Protein AF-A0A4Q1SCK1-F1 (afdb_monomer_lite)

pLDDT: mean 79.64, std 10.75, range [43.38, 91.5]

Secondary structure (DSSP, 8-state):
-HHHHHHHHHHHHHHHHHHHHHHHHHHHHHHHHHHHHH-SSSPPPHHHHHHHHHHHHHHHHHHHTTT-HHHHHHHHHHHHHHHHTTSSPPPPTT-THHHHHHHHHHHHHHHHHHHHHHHHHHHHTT-

Foldseek 3Di:
DVVVVLVVVLVVLLVVLLVLLVVLLVVLVVVLVVQVVVCPDDDDDLQSVVSVVLSVQSVCQSVCLLPCLVSLQVSLVVLVVCVVVCSPPCDDPPPNCPVVSSVSSSVSSVSSSVSNVVVVVSVVVVD

Structure (mmCIF, N/CA/C/O backbone):
data_AF-A0A4Q1SCK1-F1
#
_entry.id   AF-A0A4Q1SCK1-F1
#
loop_
_atom_site.group_PDB
_atom_site.id
_atom_site.type_symbol
_atom_site.label_atom_id
_atom_site.label_alt_id
_atom_site.label_comp_id
_atom_site.label_asym_id
_atom_site.label_entity_id
_atom_site.label_seq_id
_atom_site.pdbx_PDB_ins_code
_atom_site.Cartn_x
_atom_site.Cartn_y
_atom_site.Cartn_z
_atom_site.occupancy
_atom_site.B_iso_or_equiv
_atom_site.auth_seq_id
_atom_site.auth_comp_id
_atom_site.auth_asym_id
_atom_site.auth_atom_id
_atom_site.pdbx_PDB_model_num
ATOM 1 N N . MET A 1 1 ? -25.773 7.724 23.806 1.00 59.44 1 MET A N 1
ATOM 2 C CA . MET A 1 1 ? -25.725 8.053 22.358 1.00 59.44 1 MET A CA 1
ATOM 3 C C . MET A 1 1 ? -24.318 8.362 21.837 1.00 59.44 1 MET A C 1
ATOM 5 O O . MET A 1 1 ? -23.933 7.749 20.850 1.00 59.44 1 MET A O 1
ATOM 9 N N . VAL A 1 2 ? -23.521 9.219 22.493 1.00 64.88 2 VAL A N 1
ATOM 10 C CA . VAL A 1 2 ? -22.175 9.649 22.025 1.00 64.88 2 VAL A CA 1
ATOM 11 C C . VAL A 1 2 ? -21.210 8.486 21.715 1.00 64.88 2 VAL A C 1
ATOM 13 O O . VAL A 1 2 ? -20.494 8.506 20.718 1.00 64.88 2 VAL A O 1
ATOM 16 N N . SER A 1 3 ? -21.252 7.419 22.518 1.00 69.94 3 SER A N 1
ATOM 17 C CA . SER A 1 3 ? -20.428 6.209 22.351 1.00 69.94 3 SER A CA 1
ATOM 18 C C . SER A 1 3 ? -20.673 5.446 21.034 1.00 69.94 3 SER A C 1
ATOM 20 O O . SER A 1 3 ? -19.720 4.930 20.447 1.00 69.94 3 SER A O 1
ATOM 22 N N . ASN A 1 4 ? -21.919 5.407 20.540 1.00 78.44 4 ASN A N 1
ATOM 23 C CA . ASN A 1 4 ? -22.260 4.720 19.287 1.00 78.44 4 ASN A CA 1
ATOM 24 C C . ASN A 1 4 ? -21.863 5.551 18.063 1.00 78.44 4 ASN A C 1
ATOM 26 O O . ASN A 1 4 ? -21.343 5.000 17.098 1.00 78.44 4 ASN A O 1
ATOM 30 N N . VAL A 1 5 ? -22.040 6.875 18.136 1.00 80.88 5 VAL A N 1
ATOM 31 C CA . VAL A 1 5 ? -21.643 7.804 17.067 1.00 80.88 5 VAL A CA 1
ATOM 32 C C . VAL A 1 5 ? -20.127 7.774 16.863 1.00 80.88 5 VAL A C 1
ATOM 34 O O . VAL A 1 5 ? -19.663 7.616 15.739 1.00 80.88 5 VAL A O 1
ATOM 37 N N . ARG A 1 6 ? -19.342 7.817 17.948 1.00 79.88 6 ARG A N 1
ATOM 38 C CA . ARG A 1 6 ? -17.874 7.733 17.874 1.00 79.88 6 ARG A CA 1
ATOM 39 C C . ARG A 1 6 ? -17.391 6.424 17.238 1.00 79.88 6 ARG A C 1
ATOM 41 O O . ARG A 1 6 ? -16.541 6.454 16.356 1.00 79.88 6 ARG A O 1
ATOM 48 N N . ARG A 1 7 ? -17.969 5.283 17.631 1.00 78.00 7 ARG A N 1
ATOM 49 C CA . ARG A 1 7 ? -17.614 3.968 17.068 1.00 78.00 7 ARG A CA 1
ATOM 50 C C . ARG A 1 7 ? -17.948 3.863 15.578 1.00 78.00 7 ARG A C 1
ATOM 52 O O . ARG A 1 7 ? -17.195 3.239 14.832 1.00 78.00 7 ARG A O 1
ATOM 59 N N . PHE A 1 8 ? -19.066 4.457 15.159 1.00 84.06 8 PHE A N 1
ATOM 60 C CA . PHE A 1 8 ? -19.449 4.526 13.753 1.00 84.06 8 PHE A CA 1
ATOM 61 C C . PHE A 1 8 ? -18.442 5.355 12.950 1.00 84.06 8 PHE A C 1
ATOM 63 O O . PHE A 1 8 ? -17.930 4.870 11.949 1.00 84.06 8 PHE A O 1
ATOM 70 N N . ILE A 1 9 ? -18.084 6.546 13.439 1.00 84.94 9 ILE A N 1
ATOM 71 C CA . ILE A 1 9 ? -17.094 7.422 12.797 1.00 84.94 9 ILE A CA 1
ATOM 72 C C . ILE A 1 9 ? -15.741 6.711 12.649 1.00 84.94 9 ILE A C 1
ATOM 74 O O . ILE A 1 9 ? -15.202 6.649 11.547 1.00 84.94 9 ILE A O 1
ATOM 78 N N . GLU A 1 10 ? -15.216 6.124 13.728 1.00 83.00 10 GLU A N 1
ATOM 79 C CA . GLU A 1 10 ? -13.936 5.401 13.704 1.00 83.00 10 GLU A CA 1
ATOM 80 C C . GLU A 1 10 ? -13.971 4.212 12.724 1.00 83.00 10 GLU A C 1
ATOM 82 O O . GLU A 1 10 ? -13.047 4.020 11.939 1.00 83.00 10 GLU A O 1
ATOM 87 N N . SER A 1 11 ? -15.067 3.450 12.686 1.00 83.81 11 SER A N 1
ATOM 88 C CA . SER A 1 11 ? -15.196 2.330 11.740 1.00 83.81 11 SER A CA 1
ATOM 89 C C . SER A 1 11 ? -15.264 2.813 10.286 1.00 83.81 11 SER A C 1
ATOM 91 O O . SER A 1 11 ? -14.637 2.213 9.415 1.00 83.81 11 SER A O 1
ATOM 93 N N . SER A 1 12 ? -15.969 3.915 10.019 1.00 86.25 12 SER A N 1
ATOM 94 C CA . SER A 1 12 ? -16.062 4.508 8.680 1.00 86.25 12 SER A CA 1
ATOM 95 C C . SER A 1 12 ? -14.707 5.000 8.173 1.00 86.25 12 SER A C 1
ATOM 97 O O . SER A 1 12 ? -14.355 4.719 7.029 1.00 86.25 12 SER A O 1
ATOM 99 N N . PHE A 1 13 ? -13.904 5.652 9.022 1.00 87.62 13 PHE A N 1
ATOM 100 C CA . PHE A 1 13 ? -12.543 6.068 8.658 1.00 87.62 13 PHE A CA 1
ATOM 101 C C . PHE A 1 13 ? -11.645 4.880 8.308 1.00 87.62 13 PHE A C 1
ATOM 103 O O . PHE A 1 13 ? -10.921 4.934 7.316 1.00 87.62 13 PHE A O 1
ATOM 110 N N . LEU A 1 14 ? -11.727 3.791 9.075 1.00 86.62 14 LEU A N 1
ATOM 111 C CA . LEU A 1 14 ? -10.956 2.578 8.805 1.00 86.62 14 LEU A CA 1
ATOM 112 C C . LEU A 1 14 ? -11.337 1.943 7.458 1.00 86.62 14 LEU A C 1
ATOM 114 O O . LEU A 1 14 ? -10.459 1.535 6.694 1.00 86.62 14 LEU A O 1
ATOM 118 N N . VAL A 1 15 ? -12.639 1.877 7.156 1.00 88.31 15 VAL A N 1
ATOM 119 C CA . VAL A 1 15 ? -13.143 1.347 5.880 1.00 88.31 15 VAL A CA 1
ATOM 120 C C . VAL A 1 15 ? -12.692 2.229 4.721 1.00 88.31 15 VAL A C 1
ATOM 122 O O . VAL A 1 15 ? -12.149 1.710 3.748 1.00 88.31 15 VAL A O 1
ATOM 125 N N . MET A 1 16 ? -12.843 3.551 4.839 1.00 89.25 16 MET A N 1
ATOM 126 C CA . MET A 1 16 ? -12.400 4.493 3.807 1.00 89.25 16 MET A CA 1
ATOM 127 C C . MET A 1 16 ? -10.894 4.394 3.553 1.00 89.25 16 MET A C 1
ATOM 129 O O . MET A 1 16 ? -10.479 4.293 2.402 1.00 89.25 16 MET A O 1
ATOM 133 N N . ALA A 1 17 ? -10.077 4.358 4.607 1.00 87.81 17 ALA A N 1
ATOM 134 C CA . ALA A 1 17 ? -8.630 4.210 4.479 1.00 87.81 17 ALA A CA 1
ATOM 135 C C . ALA A 1 17 ? -8.256 2.895 3.772 1.00 87.81 17 ALA A C 1
ATOM 137 O O . ALA A 1 17 ? -7.465 2.898 2.830 1.00 87.81 17 ALA A O 1
ATOM 138 N N . SER A 1 18 ? -8.899 1.787 4.149 1.00 87.69 18 SER A N 1
ATOM 139 C CA . SER A 1 18 ? -8.673 0.480 3.517 1.00 87.69 18 SER A CA 1
ATOM 140 C C . SER A 1 18 ? -9.095 0.472 2.041 1.00 87.69 18 SER A C 1
ATOM 142 O O . SER A 1 18 ? -8.399 -0.100 1.204 1.00 87.69 18 SER A O 1
ATOM 144 N N . MET A 1 19 ? -10.202 1.139 1.697 1.00 90.06 19 MET A N 1
ATOM 145 C CA . MET A 1 19 ? -10.658 1.289 0.310 1.00 90.06 19 MET A CA 1
ATOM 146 C C . MET A 1 19 ? -9.678 2.103 -0.538 1.00 90.06 19 MET A C 1
ATOM 148 O O . MET A 1 19 ? -9.412 1.730 -1.682 1.00 90.06 19 MET A O 1
ATOM 152 N N . VAL A 1 20 ? -9.109 3.179 0.013 1.00 90.69 20 VAL A N 1
ATOM 153 C CA . VAL A 1 20 ? -8.076 3.975 -0.669 1.00 90.69 20 VAL A CA 1
ATOM 154 C C . VAL A 1 20 ? -6.832 3.122 -0.920 1.00 90.69 20 VAL A C 1
ATOM 156 O O . VAL A 1 20 ? -6.356 3.056 -2.052 1.00 90.69 20 VAL A O 1
ATOM 159 N N . MET A 1 21 ? -6.355 2.396 0.095 1.00 90.94 21 MET A N 1
ATOM 160 C CA . MET A 1 21 ? -5.202 1.498 -0.037 1.00 90.94 21 MET A CA 1
ATOM 161 C C . MET A 1 21 ? -5.436 0.399 -1.086 1.00 90.94 21 MET A C 1
ATOM 163 O O . MET A 1 21 ? -4.559 0.139 -1.913 1.00 90.94 21 MET A O 1
ATOM 167 N N . LEU A 1 22 ? -6.625 -0.215 -1.101 1.00 91.50 22 LEU A N 1
ATOM 168 C CA . LEU A 1 22 ? -7.007 -1.203 -2.117 1.00 91.50 22 LEU A CA 1
ATOM 169 C C . LEU A 1 22 ? -7.049 -0.594 -3.520 1.00 91.50 22 LEU A C 1
ATOM 171 O O . LEU A 1 22 ? -6.510 -1.182 -4.453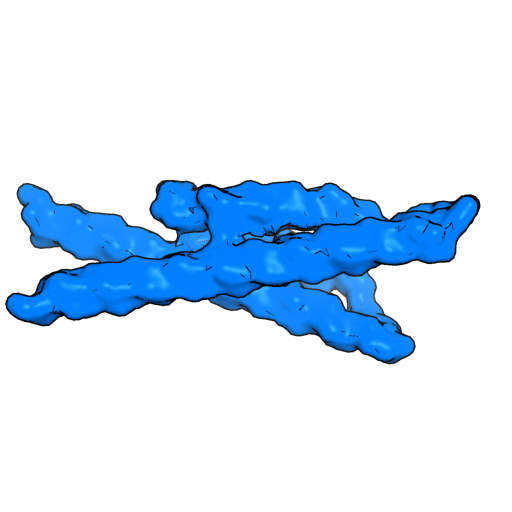 1.00 91.50 22 LEU A O 1
ATOM 175 N N . SER A 1 23 ? -7.640 0.592 -3.668 1.00 91.12 23 SER A N 1
ATOM 176 C CA . SER A 1 23 ? -7.728 1.286 -4.959 1.00 91.12 23 SER A CA 1
ATOM 177 C C . SER A 1 23 ? -6.340 1.564 -5.532 1.00 91.12 23 SER A C 1
ATOM 179 O O . SER A 1 23 ? -6.080 1.245 -6.689 1.00 91.12 23 SER A O 1
ATOM 181 N N . ILE A 1 24 ? -5.418 2.064 -4.704 1.00 89.56 24 ILE A N 1
ATOM 182 C CA . ILE A 1 24 ? -4.024 2.307 -5.105 1.00 89.56 24 ILE A CA 1
ATOM 183 C C . ILE A 1 24 ? -3.332 0.999 -5.498 1.00 89.56 24 ILE A C 1
ATOM 185 O O . ILE A 1 24 ? -2.637 0.941 -6.510 1.00 89.56 24 ILE A O 1
ATOM 189 N N . THR A 1 25 ? -3.564 -0.074 -4.739 1.00 89.19 25 THR A N 1
ATOM 190 C CA . THR A 1 25 ? -3.021 -1.402 -5.054 1.00 89.19 25 THR A CA 1
ATOM 191 C C . THR A 1 25 ? -3.481 -1.879 -6.433 1.00 89.19 25 THR A C 1
ATOM 193 O O . THR A 1 25 ? -2.661 -2.345 -7.223 1.00 89.19 25 THR A O 1
ATOM 196 N N . PHE A 1 26 ? -4.773 -1.736 -6.746 1.00 89.00 26 PHE A N 1
ATOM 197 C CA . PHE A 1 26 ? -5.321 -2.128 -8.045 1.00 89.00 26 PHE A CA 1
ATOM 198 C C . PHE A 1 26 ? -4.805 -1.257 -9.187 1.00 89.00 26 PHE A C 1
ATO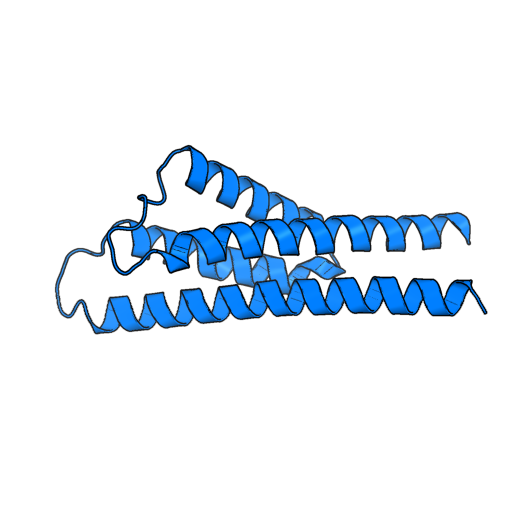M 200 O O . PHE A 1 26 ? -4.468 -1.798 -10.236 1.00 89.00 26 PHE A O 1
ATOM 207 N N . ILE A 1 27 ? -4.690 0.057 -8.983 1.00 85.94 27 ILE A N 1
ATOM 208 C CA . ILE A 1 27 ? -4.122 0.974 -9.980 1.00 85.94 27 ILE A CA 1
ATOM 209 C C . ILE A 1 27 ? -2.673 0.578 -10.292 1.00 85.94 27 ILE A C 1
ATOM 211 O O . ILE A 1 27 ? -2.331 0.384 -11.460 1.00 85.94 27 ILE A O 1
ATOM 215 N N . LYS A 1 28 ? -1.845 0.346 -9.267 1.00 83.31 28 LYS A N 1
ATOM 216 C CA . LYS A 1 28 ? -0.464 -0.131 -9.439 1.00 83.31 28 LYS A CA 1
ATOM 217 C C . LYS A 1 28 ? -0.389 -1.480 -10.145 1.00 83.31 28 LYS A C 1
ATOM 219 O O . LYS A 1 28 ? 0.428 -1.648 -11.046 1.00 83.31 28 LYS A O 1
ATOM 224 N N . ALA A 1 29 ? -1.227 -2.439 -9.752 1.00 85.19 29 ALA A N 1
ATOM 225 C CA . ALA A 1 29 ? -1.268 -3.759 -10.376 1.00 85.19 29 ALA A CA 1
ATOM 226 C C . ALA A 1 29 ? -1.672 -3.672 -11.855 1.00 85.19 29 ALA A C 1
ATOM 228 O O . ALA A 1 29 ? -1.052 -4.311 -12.704 1.00 85.19 29 ALA A O 1
ATOM 229 N N . PHE A 1 30 ? -2.671 -2.844 -12.166 1.00 85.19 30 PHE A N 1
ATOM 230 C CA . PHE A 1 30 ? -3.127 -2.596 -13.528 1.00 85.19 30 PHE A CA 1
ATOM 231 C C . PHE A 1 30 ? -2.017 -1.979 -14.381 1.00 85.19 30 PHE A C 1
ATOM 233 O O . PHE A 1 30 ? -1.715 -2.492 -15.456 1.00 85.19 30 PHE A O 1
ATOM 240 N N . TRP A 1 31 ? -1.350 -0.934 -13.889 1.00 78.75 31 TRP A N 1
ATOM 241 C CA . TRP A 1 31 ? -0.247 -0.313 -14.620 1.00 78.75 31 TRP A CA 1
ATOM 242 C C . TRP A 1 31 ? 0.968 -1.222 -14.777 1.00 78.75 31 TRP A C 1
ATOM 244 O O . TRP A 1 31 ? 1.613 -1.194 -15.823 1.00 78.75 31 TRP A O 1
ATOM 254 N N . LEU A 1 32 ? 1.280 -2.037 -13.768 1.00 81.19 32 LEU A N 1
ATOM 255 C CA . LEU A 1 32 ? 2.321 -3.056 -13.863 1.00 81.19 32 LEU A CA 1
ATOM 256 C C . LEU A 1 32 ? 1.993 -4.056 -14.977 1.00 81.19 32 LEU A C 1
ATOM 258 O O . LEU A 1 32 ? 2.854 -4.345 -15.802 1.00 81.19 32 LEU A O 1
ATOM 262 N N . LEU A 1 33 ? 0.749 -4.536 -15.035 1.00 82.50 33 LEU A N 1
ATOM 263 C CA . LEU A 1 33 ? 0.297 -5.476 -16.058 1.00 82.50 33 LEU A CA 1
ATOM 264 C C . LEU A 1 33 ? 0.329 -4.849 -17.458 1.00 82.50 33 LEU A C 1
ATOM 266 O O . LEU A 1 33 ? 0.881 -5.447 -18.376 1.00 82.50 33 LEU A O 1
ATOM 270 N N . MET A 1 34 ? -0.171 -3.620 -17.608 1.00 80.50 34 MET A N 1
ATOM 271 C CA . MET A 1 34 ? -0.090 -2.869 -18.866 1.00 80.50 34 MET A CA 1
ATOM 272 C C . MET A 1 34 ? 1.359 -2.621 -19.295 1.00 80.50 34 MET A C 1
ATOM 274 O O . MET A 1 34 ? 1.679 -2.747 -20.473 1.00 80.50 34 MET A O 1
ATOM 278 N N . GLY A 1 35 ? 2.246 -2.306 -18.349 1.00 74.38 35 GLY A N 1
ATOM 279 C CA . GLY A 1 35 ? 3.668 -2.106 -18.613 1.00 74.38 35 GLY A CA 1
ATOM 280 C C . GLY A 1 35 ? 4.376 -3.381 -19.064 1.00 74.38 35 GLY A C 1
ATOM 281 O O . GLY A 1 35 ? 5.171 -3.328 -19.997 1.00 74.38 35 GLY A O 1
ATOM 282 N N . ILE A 1 36 ? 4.056 -4.526 -18.453 1.00 77.19 36 ILE A N 1
ATOM 283 C CA . ILE A 1 36 ? 4.577 -5.838 -18.866 1.00 77.19 36 ILE A CA 1
ATOM 284 C C . ILE A 1 36 ? 4.075 -6.200 -20.269 1.00 77.19 36 ILE A C 1
ATOM 286 O O . ILE A 1 36 ? 4.876 -6.607 -21.099 1.00 77.19 36 ILE A O 1
ATOM 290 N N . LEU A 1 37 ? 2.782 -6.006 -20.553 1.00 78.81 37 LEU A N 1
ATOM 291 C CA . LEU A 1 37 ? 2.200 -6.280 -21.874 1.00 78.81 37 LEU A CA 1
ATOM 292 C C . LEU A 1 37 ? 2.748 -5.353 -22.971 1.00 78.81 37 LEU A C 1
ATOM 294 O O . LEU A 1 37 ? 2.866 -5.768 -24.116 1.00 78.81 37 LEU A O 1
ATOM 298 N N . ALA A 1 38 ? 3.077 -4.103 -22.637 1.00 77.06 38 ALA A N 1
ATOM 299 C CA . ALA A 1 38 ? 3.661 -3.152 -23.583 1.00 77.06 38 ALA A CA 1
ATOM 300 C C . ALA A 1 38 ? 5.157 -3.409 -23.854 1.00 77.06 38 ALA A C 1
ATOM 302 O O . ALA A 1 38 ? 5.681 -2.994 -24.889 1.00 77.06 38 ALA A O 1
ATOM 303 N N . LEU A 1 39 ? 5.862 -4.068 -22.930 1.00 71.38 39 LEU A N 1
ATOM 304 C CA . LEU A 1 39 ? 7.279 -4.414 -23.045 1.00 71.38 39 LEU A CA 1
ATOM 305 C C . LEU A 1 39 ? 7.429 -5.806 -23.672 1.00 71.38 39 LEU A C 1
ATOM 307 O O . LEU A 1 39 ? 7.844 -6.754 -23.017 1.00 71.38 39 LEU A O 1
ATOM 311 N N . ASP A 1 40 ? 7.134 -5.915 -24.964 1.00 61.56 40 ASP A N 1
ATOM 312 C CA . ASP A 1 40 ? 6.996 -7.197 -25.678 1.00 61.56 40 ASP A CA 1
ATOM 313 C C . ASP A 1 40 ? 8.304 -8.021 -25.852 1.00 61.56 40 ASP A C 1
ATOM 315 O O . ASP A 1 40 ? 8.280 -9.101 -26.425 1.00 61.56 40 ASP A O 1
ATOM 319 N N . ALA A 1 41 ? 9.467 -7.549 -25.369 1.00 54.62 41 ALA A N 1
ATOM 320 C CA . ALA A 1 41 ? 10.736 -8.316 -25.347 1.00 54.62 41 ALA A CA 1
ATOM 321 C C . ALA A 1 41 ? 11.904 -7.629 -24.592 1.00 54.62 41 ALA A C 1
ATOM 323 O O . ALA A 1 41 ? 13.057 -8.051 -24.707 1.00 54.62 41 ALA A O 1
ATOM 324 N N . GLY A 1 42 ? 11.665 -6.520 -23.882 1.00 64.94 42 GLY A N 1
ATOM 325 C CA . GLY A 1 42 ? 12.734 -5.682 -23.319 1.00 64.94 42 GLY A CA 1
ATOM 326 C C . GLY A 1 42 ? 13.125 -6.040 -21.878 1.00 64.94 42 GLY A C 1
ATOM 327 O O . GLY A 1 42 ? 12.321 -6.617 -21.145 1.00 64.94 42 GLY A O 1
ATOM 328 N N . PRO A 1 43 ? 14.332 -5.658 -21.413 1.00 68.31 43 PRO A N 1
ATOM 329 C CA . PRO A 1 43 ? 14.685 -5.773 -20.001 1.00 68.31 43 PRO A CA 1
ATOM 330 C C . PRO A 1 43 ? 13.721 -4.934 -19.156 1.00 68.31 43 PRO A C 1
ATOM 332 O O . PRO A 1 43 ? 13.569 -3.738 -19.401 1.00 68.31 43 PRO A O 1
ATOM 335 N N . LEU A 1 44 ? 13.087 -5.559 -18.157 1.00 69.81 44 LEU A N 1
ATOM 336 C CA . LEU A 1 44 ? 12.127 -4.899 -17.271 1.00 69.81 44 LEU A CA 1
ATOM 337 C C . LEU A 1 44 ? 12.781 -3.700 -16.563 1.00 69.81 44 LEU A C 1
ATOM 339 O O . LEU A 1 44 ? 13.738 -3.879 -15.801 1.00 69.81 44 LEU A O 1
ATOM 343 N N . PRO A 1 45 ? 12.263 -2.476 -16.758 1.00 72.25 45 PRO A N 1
ATOM 344 C CA . PRO A 1 45 ? 12.697 -1.320 -15.989 1.00 72.25 45 PRO A CA 1
ATOM 345 C C . PRO A 1 45 ? 12.595 -1.571 -14.480 1.00 72.25 45 PRO A C 1
ATOM 347 O O . PRO A 1 45 ? 11.627 -2.165 -14.003 1.00 72.25 45 PRO A O 1
ATOM 350 N N . LYS A 1 46 ? 13.568 -1.061 -13.708 1.00 73.50 46 LYS A N 1
ATOM 351 C CA . LYS A 1 46 ? 13.653 -1.255 -12.244 1.00 73.50 46 LYS A CA 1
ATOM 352 C C . LYS A 1 46 ? 12.347 -0.928 -11.506 1.00 73.50 46 LYS A C 1
ATOM 354 O O . LYS A 1 46 ? 12.021 -1.595 -10.532 1.00 73.50 46 LYS A O 1
ATOM 359 N N . ILE A 1 47 ? 11.581 0.050 -11.994 1.00 73.31 47 ILE A N 1
ATOM 360 C CA . ILE A 1 47 ? 10.283 0.438 -11.427 1.00 73.31 47 ILE A CA 1
ATOM 361 C C . ILE A 1 47 ? 9.253 -0.701 -11.457 1.00 73.31 47 ILE A C 1
ATOM 363 O O . ILE A 1 47 ? 8.523 -0.884 -10.487 1.00 73.31 47 ILE A O 1
ATOM 367 N N . TYR A 1 48 ? 9.219 -1.515 -12.515 1.00 74.12 48 TYR A N 1
ATOM 368 C CA . TYR A 1 48 ? 8.283 -2.637 -12.599 1.00 74.12 48 TYR A CA 1
ATOM 369 C C . TYR A 1 48 ? 8.677 -3.764 -11.652 1.00 74.12 48 TYR A C 1
ATOM 371 O O . TYR A 1 48 ? 7.805 -4.366 -11.041 1.00 74.12 48 TYR A O 1
ATOM 379 N N . ILE A 1 49 ? 9.979 -3.992 -11.457 1.00 77.44 49 ILE A N 1
ATOM 380 C CA . ILE A 1 49 ? 10.487 -4.953 -10.467 1.00 77.44 49 ILE A CA 1
ATOM 381 C C . ILE A 1 49 ? 10.086 -4.517 -9.050 1.00 77.44 49 ILE A C 1
ATOM 383 O O . ILE A 1 49 ? 9.619 -5.334 -8.261 1.00 77.44 49 ILE A O 1
ATOM 387 N N . ILE A 1 50 ? 10.205 -3.222 -8.739 1.00 78.94 50 ILE A N 1
ATOM 388 C CA . ILE A 1 50 ? 9.765 -2.659 -7.454 1.00 78.94 50 ILE A CA 1
ATOM 389 C C . ILE A 1 50 ? 8.251 -2.823 -7.283 1.00 78.94 50 ILE A C 1
ATOM 391 O O . ILE A 1 50 ? 7.807 -3.332 -6.254 1.00 78.94 50 ILE A O 1
ATOM 395 N N . ASN A 1 51 ? 7.458 -2.468 -8.298 1.00 79.56 51 ASN A N 1
ATOM 396 C CA . ASN A 1 51 ? 6.003 -2.628 -8.266 1.00 79.56 51 ASN A CA 1
ATOM 397 C C . ASN A 1 51 ? 5.583 -4.100 -8.119 1.00 79.56 51 ASN A C 1
ATOM 399 O O . ASN A 1 51 ? 4.604 -4.380 -7.432 1.00 79.56 51 ASN A O 1
ATOM 403 N N . LEU A 1 52 ? 6.336 -5.047 -8.686 1.00 82.38 52 LEU A N 1
ATOM 404 C CA . LEU A 1 52 ? 6.078 -6.484 -8.549 1.00 82.38 52 LEU A CA 1
ATOM 405 C C . LEU A 1 52 ? 6.180 -6.960 -7.091 1.00 82.38 52 LEU A C 1
ATOM 407 O O . LEU A 1 52 ? 5.448 -7.858 -6.682 1.00 82.38 52 LEU A O 1
ATOM 411 N N . VAL A 1 53 ? 7.056 -6.335 -6.298 1.00 84.88 53 VAL A N 1
ATOM 412 C CA . VAL A 1 53 ? 7.210 -6.608 -4.858 1.00 84.88 53 VAL A CA 1
ATOM 413 C C . VAL A 1 53 ? 6.227 -5.781 -4.021 1.00 84.88 53 VAL A C 1
ATOM 415 O O . VAL A 1 53 ? 5.654 -6.286 -3.055 1.00 84.88 53 VAL A O 1
ATOM 418 N N . GLN A 1 54 ? 6.001 -4.518 -4.387 1.00 84.62 54 GLN A N 1
ATOM 419 C CA . GLN A 1 54 ? 5.116 -3.618 -3.647 1.00 84.62 54 GLN A CA 1
ATOM 420 C C . GLN A 1 54 ? 3.641 -4.004 -3.761 1.00 84.62 54 GLN A C 1
ATOM 422 O O . GLN A 1 54 ? 2.932 -3.912 -2.766 1.00 84.62 54 GLN A O 1
ATOM 427 N N . VAL A 1 55 ? 3.162 -4.457 -4.924 1.00 87.25 55 VAL A N 1
ATOM 428 C CA . VAL A 1 55 ? 1.738 -4.785 -5.129 1.00 87.25 55 VAL A CA 1
ATOM 429 C C . VAL A 1 55 ? 1.243 -5.859 -4.144 1.00 87.25 55 VAL A C 1
ATOM 431 O O . VAL A 1 55 ? 0.250 -5.604 -3.458 1.00 87.25 55 VAL A O 1
ATOM 434 N N . PRO A 1 56 ? 1.920 -7.014 -3.970 1.00 88.50 56 PRO A N 1
ATOM 435 C CA . PRO A 1 56 ? 1.550 -7.986 -2.940 1.00 88.50 56 PRO A CA 1
ATOM 436 C C . PRO A 1 56 ? 1.611 -7.416 -1.519 1.00 88.50 56 PRO A C 1
ATOM 438 O O . PRO A 1 56 ? 0.736 -7.708 -0.703 1.00 88.50 56 PRO A O 1
ATOM 441 N N . ALA A 1 57 ? 2.616 -6.585 -1.219 1.00 87.75 57 ALA A N 1
ATOM 442 C CA . ALA A 1 57 ? 2.761 -5.961 0.095 1.00 87.75 57 ALA A CA 1
ATOM 443 C C . ALA A 1 57 ? 1.620 -4.973 0.390 1.00 87.75 57 ALA A C 1
ATOM 445 O O . ALA A 1 57 ? 1.090 -4.956 1.501 1.00 87.75 57 ALA A O 1
ATOM 446 N N . TYR A 1 58 ? 1.200 -4.193 -0.607 1.00 89.88 58 TYR A N 1
ATOM 447 C CA . TYR A 1 58 ? 0.114 -3.220 -0.486 1.00 89.88 58 TYR A CA 1
ATOM 448 C C . TYR A 1 58 ? -1.224 -3.931 -0.343 1.00 89.88 58 TYR A C 1
ATOM 450 O O . TYR A 1 58 ? -2.027 -3.560 0.513 1.00 89.88 58 TYR A O 1
ATOM 458 N N . LEU A 1 59 ? -1.422 -5.015 -1.097 1.00 89.56 59 LEU A N 1
ATOM 459 C CA . LEU A 1 59 ? -2.606 -5.856 -0.984 1.00 89.56 59 LEU A CA 1
ATOM 460 C C . LEU A 1 59 ? -2.707 -6.483 0.409 1.00 89.56 59 LEU A C 1
ATOM 462 O O . LEU A 1 59 ? -3.744 -6.376 1.062 1.00 89.56 59 LEU A O 1
ATOM 466 N N . ALA A 1 60 ? -1.622 -7.096 0.893 1.00 88.31 60 ALA A N 1
ATOM 467 C CA . ALA A 1 60 ? -1.578 -7.683 2.228 1.00 88.31 60 ALA A CA 1
ATOM 468 C C . ALA A 1 60 ? -1.825 -6.621 3.309 1.00 88.31 60 ALA A C 1
ATOM 470 O O . ALA A 1 60 ? -2.608 -6.843 4.232 1.00 88.31 60 ALA A O 1
ATOM 471 N N . SER A 1 61 ? -1.211 -5.448 3.174 1.00 88.94 61 SER A N 1
ATOM 472 C CA . SER A 1 61 ? -1.405 -4.308 4.067 1.00 88.94 61 SER A CA 1
ATOM 473 C C . SER A 1 61 ? -2.865 -3.844 4.106 1.00 88.94 61 SER A C 1
ATOM 475 O O . SER A 1 61 ? -3.439 -3.745 5.190 1.00 88.94 61 SER A O 1
ATOM 477 N N . ALA A 1 62 ? -3.496 -3.637 2.950 1.00 87.62 62 ALA A N 1
ATOM 478 C CA . ALA A 1 62 ? -4.878 -3.179 2.868 1.00 87.62 62 ALA A CA 1
ATOM 479 C C . ALA A 1 62 ? -5.867 -4.225 3.414 1.00 87.62 62 ALA A C 1
ATOM 481 O O . ALA A 1 62 ? -6.799 -3.888 4.146 1.00 87.62 62 ALA A O 1
ATOM 482 N N . LEU A 1 63 ? -5.632 -5.511 3.125 1.00 87.88 63 LEU A N 1
ATOM 483 C CA . LEU A 1 63 ? -6.466 -6.614 3.608 1.00 87.88 63 LEU A CA 1
ATOM 484 C C . LEU A 1 63 ? -6.299 -6.894 5.101 1.00 87.88 63 LEU A C 1
ATOM 486 O O . LEU A 1 63 ? -7.208 -7.457 5.703 1.00 87.88 63 LEU A O 1
ATOM 490 N N . THR A 1 64 ? -5.162 -6.542 5.703 1.00 86.44 64 THR A N 1
ATOM 491 C CA . THR A 1 64 ? -4.880 -6.830 7.120 1.00 86.44 64 THR A CA 1
ATOM 492 C C . THR A 1 64 ? -5.001 -5.613 8.032 1.00 86.44 64 THR A C 1
ATOM 494 O O . THR A 1 64 ? -5.008 -5.794 9.251 1.00 86.44 64 THR A O 1
ATOM 497 N N . ALA A 1 65 ? -5.177 -4.402 7.488 1.00 82.06 65 ALA A N 1
ATOM 498 C CA . ALA A 1 65 ? -5.141 -3.134 8.226 1.00 82.06 65 ALA A CA 1
ATOM 499 C C . ALA A 1 65 ? -6.045 -3.099 9.476 1.00 82.06 65 ALA A C 1
ATOM 501 O O . ALA A 1 65 ? -5.650 -2.592 10.523 1.00 82.06 65 ALA A O 1
ATOM 502 N N . TRP A 1 66 ? -7.233 -3.702 9.406 1.00 78.31 66 TRP A N 1
ATOM 503 C CA . TRP A 1 66 ? -8.210 -3.746 10.501 1.00 78.31 66 TRP A CA 1
ATOM 504 C C . TRP A 1 66 ? -7.821 -4.690 11.645 1.00 78.31 66 TRP A C 1
ATOM 506 O O . TRP A 1 66 ? -8.172 -4.449 12.803 1.00 78.31 66 TRP A O 1
ATOM 516 N N . ARG A 1 67 ? -7.106 -5.782 11.347 1.00 82.69 67 ARG A N 1
ATOM 517 C CA . ARG A 1 67 ? -6.684 -6.764 12.356 1.00 82.69 67 ARG A CA 1
ATOM 518 C C . ARG A 1 67 ? -5.284 -6.431 12.860 1.00 82.69 67 ARG A C 1
ATOM 520 O O . ARG A 1 67 ? -5.060 -6.370 14.074 1.00 82.69 67 ARG A O 1
ATOM 527 N N . TRP A 1 68 ? -4.350 -6.231 11.935 1.00 85.12 68 TRP A N 1
ATOM 528 C CA . TRP A 1 68 ? -2.916 -6.054 12.163 1.00 85.12 68 TRP A CA 1
ATOM 529 C C . TRP A 1 68 ? -2.457 -4.703 11.585 1.00 85.12 68 TRP A C 1
ATOM 531 O O . TRP A 1 68 ? -1.733 -4.667 10.592 1.00 85.12 68 TRP A O 1
ATOM 541 N N . PRO A 1 69 ? -2.838 -3.575 12.216 1.00 83.62 69 PRO A N 1
ATOM 542 C CA . PRO A 1 69 ? -2.540 -2.234 11.702 1.00 83.62 69 PRO A CA 1
ATOM 543 C C . PRO A 1 69 ? -1.032 -1.966 11.563 1.00 83.62 69 PRO A C 1
ATOM 545 O O . PRO A 1 69 ? -0.612 -1.211 10.696 1.00 83.62 69 PRO A O 1
ATOM 548 N N . TRP A 1 70 ? -0.205 -2.642 12.366 1.00 85.75 70 TRP A N 1
ATOM 549 C CA . TRP A 1 70 ? 1.255 -2.578 12.285 1.00 85.75 70 TRP A CA 1
ATOM 550 C C . TRP A 1 70 ? 1.815 -3.030 10.936 1.00 85.75 70 TRP A C 1
ATOM 552 O O . TRP A 1 70 ? 2.817 -2.487 10.494 1.00 85.75 70 TRP A O 1
ATOM 562 N N . VAL A 1 71 ? 1.168 -3.987 10.259 1.00 86.56 71 VAL A N 1
ATOM 563 C CA . VAL A 1 71 ? 1.598 -4.420 8.920 1.00 86.56 71 VAL A CA 1
ATOM 564 C C . VAL A 1 71 ? 1.455 -3.266 7.934 1.00 86.56 71 VAL A C 1
ATOM 566 O O . VAL A 1 71 ? 2.362 -3.024 7.144 1.00 86.56 71 VAL A O 1
ATOM 569 N N . ALA A 1 72 ? 0.348 -2.522 8.010 1.00 85.69 72 ALA A N 1
ATOM 570 C CA . ALA A 1 72 ? 0.139 -1.363 7.156 1.00 85.69 72 ALA A CA 1
ATOM 571 C C . ALA A 1 72 ? 1.150 -0.249 7.420 1.00 85.69 72 ALA A C 1
ATOM 573 O O . ALA A 1 72 ? 1.713 0.293 6.471 1.00 85.69 72 ALA A O 1
ATOM 574 N N . GLU A 1 73 ? 1.456 0.007 8.688 1.00 88.12 73 GLU A N 1
ATOM 575 C CA . GLU A 1 73 ? 2.467 0.989 9.075 1.00 88.12 73 GLU A CA 1
ATOM 576 C C . GLU A 1 73 ? 3.877 0.589 8.606 1.00 88.12 73 GLU A C 1
ATOM 578 O O . GLU A 1 73 ? 4.603 1.403 8.041 1.00 88.12 73 GLU A O 1
ATOM 583 N N . CYS A 1 74 ? 4.262 -0.684 8.754 1.00 88.69 74 CYS A N 1
ATOM 584 C CA . CYS A 1 74 ? 5.554 -1.177 8.273 1.00 88.69 74 CYS A CA 1
ATOM 585 C C . CYS A 1 74 ? 5.687 -1.053 6.749 1.00 88.69 74 CYS A C 1
ATOM 587 O O . CYS A 1 74 ? 6.728 -0.612 6.260 1.00 88.69 74 CYS A O 1
ATOM 589 N N . VAL A 1 75 ? 4.643 -1.410 5.991 1.00 89.44 75 VAL A N 1
ATOM 590 C CA . VAL A 1 75 ? 4.644 -1.269 4.526 1.00 89.44 75 VAL A CA 1
ATOM 591 C C . VAL A 1 75 ? 4.707 0.207 4.125 1.00 89.44 75 VAL A C 1
ATOM 593 O O . VAL A 1 75 ? 5.476 0.556 3.228 1.00 89.44 75 VAL A O 1
ATOM 596 N N . ALA A 1 76 ? 3.984 1.091 4.816 1.00 88.12 76 ALA A N 1
ATOM 597 C CA . ALA A 1 76 ? 4.062 2.533 4.592 1.00 88.12 76 ALA A CA 1
ATOM 598 C C . ALA A 1 76 ? 5.467 3.090 4.884 1.00 88.12 76 ALA A C 1
ATOM 600 O O . ALA A 1 76 ? 6.011 3.839 4.073 1.00 88.12 76 ALA A O 1
ATOM 601 N N . GLY A 1 77 ? 6.097 2.673 5.984 1.00 87.44 77 GLY A N 1
ATOM 602 C CA . GLY A 1 77 ? 7.463 3.068 6.333 1.00 87.44 77 GLY A CA 1
ATOM 603 C C . GLY A 1 77 ? 8.495 2.610 5.299 1.00 87.44 77 GLY A C 1
ATOM 604 O O . GLY A 1 77 ? 9.323 3.405 4.855 1.00 87.44 77 GLY A O 1
ATOM 605 N N . LEU A 1 78 ? 8.412 1.356 4.845 1.00 87.62 78 LEU A N 1
ATOM 606 C CA . LEU A 1 78 ? 9.276 0.841 3.775 1.00 87.62 78 LEU A CA 1
ATOM 607 C C . LEU A 1 78 ? 9.067 1.598 2.459 1.00 87.62 78 LEU A C 1
ATOM 609 O O . LEU A 1 78 ? 10.035 1.918 1.769 1.00 87.62 78 LEU A O 1
ATOM 613 N N . THR A 1 79 ? 7.818 1.933 2.141 1.00 85.69 79 THR A N 1
ATOM 614 C CA . THR A 1 79 ? 7.474 2.746 0.968 1.00 85.69 79 THR A CA 1
ATOM 615 C C . THR A 1 79 ? 8.095 4.134 1.064 1.00 85.69 79 THR A C 1
ATOM 617 O O . THR A 1 79 ? 8.724 4.600 0.118 1.00 85.69 79 THR A O 1
ATOM 620 N N . PHE A 1 80 ? 7.994 4.779 2.225 1.00 84.94 80 PHE A N 1
ATOM 621 C CA . PHE A 1 80 ? 8.586 6.091 2.459 1.00 84.94 80 PHE A CA 1
ATOM 622 C C . PHE A 1 80 ? 10.114 6.072 2.316 1.00 84.94 80 PHE A C 1
ATOM 624 O O . PHE A 1 80 ? 10.688 6.948 1.665 1.00 84.94 80 PHE A O 1
ATOM 631 N N . ILE A 1 81 ? 10.778 5.036 2.842 1.00 85.19 81 ILE A N 1
ATOM 632 C CA . ILE A 1 81 ? 12.221 4.830 2.653 1.00 85.19 81 ILE A CA 1
ATOM 633 C C . ILE A 1 81 ? 12.546 4.657 1.165 1.00 85.19 81 ILE A C 1
ATOM 635 O O . ILE A 1 81 ? 13.491 5.279 0.679 1.00 85.19 81 ILE A O 1
ATOM 639 N N . ALA A 1 8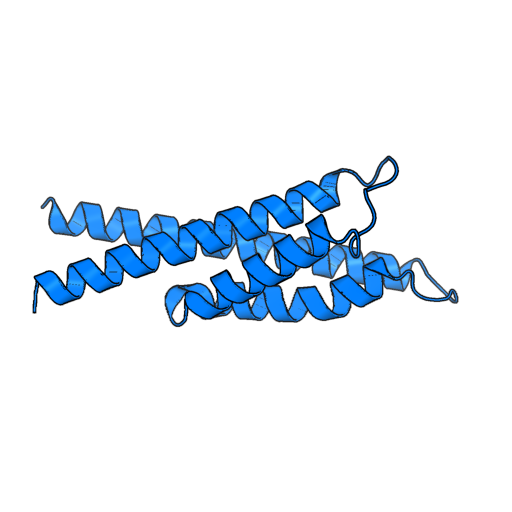2 ? 11.764 3.868 0.423 1.00 81.56 82 ALA A N 1
ATOM 640 C CA . ALA A 1 82 ? 11.963 3.666 -1.015 1.00 81.56 82 ALA A CA 1
ATOM 641 C C . ALA A 1 82 ? 11.820 4.971 -1.824 1.00 81.56 82 ALA A C 1
ATOM 643 O O . ALA A 1 82 ? 12.563 5.183 -2.789 1.00 81.56 82 ALA A O 1
ATOM 644 N N . VAL A 1 83 ? 10.921 5.867 -1.399 1.00 79.75 83 VAL A N 1
ATOM 645 C CA . VAL A 1 83 ? 10.766 7.213 -1.972 1.00 79.75 83 VAL A CA 1
ATOM 646 C C . VAL A 1 83 ? 11.980 8.095 -1.646 1.00 79.75 83 VAL A C 1
ATOM 648 O O . VAL A 1 83 ? 12.582 8.663 -2.556 1.00 79.75 83 VAL A O 1
ATOM 651 N N . ILE A 1 84 ? 12.396 8.187 -0.375 1.00 82.00 84 ILE A N 1
ATOM 652 C CA . ILE A 1 84 ? 13.523 9.049 0.046 1.00 82.00 84 ILE A CA 1
ATOM 653 C C . ILE A 1 84 ? 14.849 8.603 -0.572 1.00 82.00 84 ILE A C 1
ATOM 655 O O . ILE A 1 84 ? 15.650 9.431 -1.008 1.00 82.00 84 ILE A O 1
ATOM 659 N N . THR A 1 85 ? 15.088 7.295 -0.625 1.00 78.75 85 THR A N 1
ATOM 660 C CA . THR A 1 85 ? 16.333 6.717 -1.158 1.00 78.75 85 THR A CA 1
ATOM 661 C C . THR A 1 85 ? 16.421 6.777 -2.683 1.00 78.75 85 THR A C 1
ATOM 663 O O . THR A 1 85 ? 17.424 6.341 -3.248 1.00 78.75 85 THR A O 1
ATOM 666 N N . LYS A 1 86 ? 15.404 7.332 -3.364 1.00 70.88 86 LYS A N 1
ATOM 667 C CA . LYS A 1 86 ? 15.308 7.419 -4.832 1.00 70.88 86 LYS A CA 1
ATOM 668 C C . LYS A 1 86 ? 15.412 6.057 -5.529 1.00 70.88 86 LYS A C 1
ATOM 670 O O . LYS A 1 86 ? 15.752 5.987 -6.709 1.00 70.88 86 LYS A O 1
ATOM 675 N N . VAL A 1 87 ? 15.107 4.975 -4.807 1.00 68.81 87 VAL A N 1
ATOM 676 C CA . VAL A 1 87 ? 14.924 3.639 -5.391 1.00 68.81 87 VAL A CA 1
ATOM 677 C C . VAL A 1 87 ? 13.740 3.679 -6.355 1.00 68.81 87 VAL A C 1
ATOM 679 O O . VAL A 1 87 ? 13.807 3.105 -7.440 1.00 68.81 87 VAL A O 1
ATOM 682 N N . ILE A 1 88 ? 12.701 4.433 -5.988 1.00 64.12 88 ILE A N 1
ATOM 683 C CA . ILE A 1 88 ? 11.640 4.862 -6.894 1.00 64.12 88 ILE A CA 1
ATOM 684 C C . ILE A 1 88 ? 12.156 6.110 -7.632 1.00 64.12 88 ILE A C 1
ATOM 686 O O . ILE A 1 88 ? 12.321 7.158 -7.000 1.00 64.12 88 ILE A O 1
ATOM 690 N N . PRO A 1 89 ? 12.477 6.024 -8.937 1.00 60.31 89 PRO A N 1
ATOM 691 C CA . PRO A 1 89 ? 12.959 7.177 -9.683 1.00 60.31 89 PRO A CA 1
ATOM 692 C C . PRO A 1 89 ? 11.902 8.293 -9.693 1.00 60.31 89 PRO A C 1
ATOM 694 O O . PRO A 1 89 ? 10.708 8.000 -9.803 1.00 60.31 89 PRO A O 1
ATOM 697 N N . PRO A 1 90 ? 12.317 9.571 -9.603 1.00 56.81 90 PRO A N 1
ATOM 698 C CA . PRO A 1 90 ? 11.391 10.684 -9.744 1.00 56.81 90 PRO A CA 1
ATOM 699 C C . PRO A 1 90 ? 10.721 10.611 -11.126 1.00 56.81 90 PRO A C 1
ATOM 701 O O . PRO A 1 90 ? 11.397 10.322 -12.119 1.00 56.81 90 PRO A O 1
ATOM 704 N N . PRO A 1 91 ? 9.403 10.837 -11.210 1.00 54.28 91 PRO A N 1
ATOM 705 C CA . PRO A 1 91 ? 8.662 10.650 -12.441 1.00 54.28 91 PRO A CA 1
ATOM 706 C C . PRO A 1 91 ? 9.145 11.626 -13.512 1.00 54.28 91 PRO A C 1
ATOM 708 O O . PRO A 1 91 ? 9.200 12.838 -13.302 1.00 54.28 91 PRO A O 1
ATOM 711 N N . ILE A 1 92 ? 9.460 11.082 -14.684 1.00 55.88 92 ILE A N 1
ATOM 712 C CA . ILE A 1 92 ? 9.657 11.847 -15.915 1.00 55.88 92 ILE A CA 1
ATOM 713 C C . ILE A 1 92 ? 8.257 12.132 -16.477 1.00 55.88 92 ILE A C 1
ATOM 715 O O . ILE A 1 92 ? 7.392 11.255 -16.459 1.00 55.88 92 ILE A O 1
ATOM 719 N N . TYR A 1 93 ? 8.000 13.358 -16.935 1.00 43.38 93 TYR A N 1
ATOM 720 C CA . TYR A 1 93 ? 6.721 13.732 -17.554 1.00 43.38 93 TYR A CA 1
ATOM 721 C C . TYR A 1 93 ? 6.381 12.737 -18.684 1.00 43.38 93 TYR A C 1
ATOM 723 O O .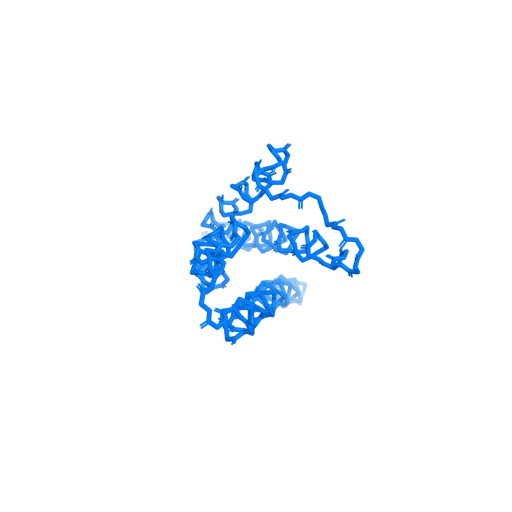 TYR A 1 93 ? 7.272 12.463 -19.492 1.00 43.38 93 TYR A O 1
ATOM 731 N N . PRO A 1 94 ? 5.162 12.162 -18.770 1.00 52.03 94 PRO A N 1
ATOM 732 C CA . PRO A 1 94 ? 3.910 12.500 -18.072 1.00 52.03 94 PRO A CA 1
ATOM 733 C C . PRO A 1 94 ? 3.571 11.649 -16.821 1.00 52.03 94 PRO A C 1
ATOM 735 O O . PRO A 1 94 ? 2.455 11.724 -16.314 1.00 52.03 94 PRO A O 1
ATOM 738 N N . TYR A 1 95 ? 4.493 10.855 -16.273 1.00 54.09 95 TYR A N 1
ATOM 739 C CA . TYR A 1 95 ? 4.205 9.863 -15.216 1.00 54.09 95 TYR A CA 1
ATOM 740 C C . TYR A 1 95 ? 4.110 10.433 -13.781 1.00 54.09 95 TYR A C 1
ATOM 742 O O . TYR A 1 95 ? 4.322 9.714 -12.805 1.00 54.09 95 TYR A O 1
ATOM 750 N N . GLN A 1 96 ? 3.788 11.723 -13.623 1.00 55.38 96 GLN A N 1
ATOM 751 C CA . GLN A 1 96 ? 3.790 12.430 -12.329 1.00 55.38 96 GLN A CA 1
ATOM 752 C C . GLN A 1 96 ? 2.808 11.857 -11.285 1.00 55.38 96 GLN A C 1
ATOM 754 O O . GLN A 1 96 ? 3.037 12.032 -10.090 1.00 55.38 96 GLN A O 1
ATOM 759 N N . GLY A 1 97 ? 1.775 11.116 -11.708 1.00 58.56 97 GLY A N 1
ATOM 760 C CA . GLY A 1 97 ? 0.793 10.486 -10.813 1.00 58.56 97 GLY A CA 1
ATOM 761 C C . GLY A 1 97 ? 1.355 9.396 -9.885 1.00 58.56 97 GLY A C 1
ATOM 762 O O . GLY A 1 97 ? 0.797 9.148 -8.818 1.00 58.56 97 GLY A O 1
ATOM 763 N N . TYR A 1 98 ? 2.499 8.794 -10.220 1.00 62.38 98 TYR A N 1
ATOM 764 C CA . TYR A 1 98 ? 3.044 7.667 -9.453 1.00 62.38 98 TYR A CA 1
ATOM 765 C C . TYR A 1 98 ? 3.471 8.036 -8.029 1.00 62.38 98 TYR A C 1
ATOM 767 O O . TYR A 1 98 ? 3.203 7.290 -7.094 1.00 62.38 98 TYR A O 1
ATOM 775 N N . LEU A 1 99 ? 4.103 9.198 -7.830 1.00 68.50 99 LEU A N 1
ATOM 776 C CA . LEU A 1 99 ? 4.485 9.641 -6.483 1.00 68.50 99 LEU A CA 1
ATOM 777 C C . LEU A 1 99 ? 3.256 9.970 -5.632 1.00 68.50 99 LEU A C 1
ATOM 779 O O . LEU A 1 99 ? 3.246 9.675 -4.440 1.00 68.50 99 LEU A O 1
ATOM 783 N N . SER A 1 100 ? 2.209 10.545 -6.234 1.00 74.56 100 SER A N 1
ATOM 784 C CA . SER A 1 100 ? 0.975 10.844 -5.502 1.00 74.56 100 SER A CA 1
ATOM 785 C C . SER A 1 100 ? 0.272 9.585 -4.994 1.00 74.56 100 SER A C 1
ATOM 787 O O . SER A 1 100 ? -0.300 9.624 -3.909 1.00 74.56 100 SER A O 1
ATOM 789 N N . GLU A 1 101 ? 0.375 8.464 -5.713 1.00 80.81 101 GLU A N 1
ATOM 790 C CA . GLU A 1 101 ? -0.143 7.169 -5.259 1.00 80.81 101 GLU A CA 1
ATOM 791 C C . GLU A 1 101 ? 0.612 6.649 -4.029 1.00 80.81 101 GLU A C 1
ATOM 793 O O . GLU A 1 101 ? -0.021 6.216 -3.065 1.00 80.81 101 GLU A O 1
ATOM 798 N N . GLU A 1 102 ? 1.945 6.756 -4.007 1.00 83.00 102 GLU A N 1
ATOM 799 C CA . GLU A 1 102 ? 2.748 6.334 -2.850 1.00 83.00 102 GLU A CA 1
ATOM 800 C C . GLU A 1 102 ? 2.431 7.166 -1.606 1.00 83.00 102 GLU A C 1
ATOM 802 O O . GLU A 1 102 ? 2.217 6.619 -0.523 1.00 83.00 102 GLU A O 1
ATOM 807 N N . TYR A 1 103 ? 2.338 8.490 -1.754 1.00 85.06 103 TYR A N 1
ATOM 808 C CA . TYR A 1 103 ? 1.975 9.372 -0.644 1.00 85.06 103 TYR A CA 1
ATOM 809 C C . TYR A 1 103 ? 0.542 9.133 -0.161 1.00 85.06 103 TYR A C 1
ATOM 811 O O . TYR A 1 103 ? 0.305 9.118 1.048 1.00 85.06 103 TYR A O 1
ATOM 819 N N . ALA A 1 104 ? -0.405 8.908 -1.076 1.00 87.31 104 ALA A N 1
ATOM 820 C CA . ALA A 1 104 ? -1.783 8.588 -0.719 1.00 87.31 104 ALA A CA 1
ATOM 821 C C . ALA A 1 104 ? -1.875 7.253 0.034 1.00 87.31 104 ALA A C 1
ATOM 823 O O . ALA A 1 104 ? -2.622 7.156 1.010 1.00 87.31 104 ALA A O 1
ATOM 824 N N . PHE A 1 105 ? -1.081 6.251 -0.357 1.00 88.81 105 PHE A N 1
ATOM 825 C CA . PHE A 1 105 ? -1.025 4.967 0.339 1.00 88.81 105 PHE A CA 1
ATOM 826 C C . PHE A 1 105 ? -0.450 5.124 1.748 1.00 88.81 105 PHE A C 1
ATOM 828 O O . PHE A 1 105 ? -1.052 4.646 2.708 1.00 88.81 105 PHE A O 1
ATOM 835 N N . ILE A 1 106 ? 0.667 5.846 1.889 1.00 89.19 106 ILE A N 1
ATOM 836 C CA . ILE A 1 106 ? 1.292 6.129 3.191 1.00 89.19 106 ILE A CA 1
ATOM 837 C C . ILE A 1 106 ? 0.310 6.861 4.113 1.00 89.19 106 ILE A C 1
ATOM 839 O O . ILE A 1 106 ? 0.146 6.474 5.272 1.00 89.19 106 ILE A O 1
ATOM 843 N N . ALA A 1 107 ? -0.364 7.896 3.605 1.00 90.50 107 ALA A N 1
ATOM 844 C CA . ALA A 1 107 ? -1.342 8.656 4.375 1.00 90.50 107 ALA A CA 1
ATOM 845 C C . ALA A 1 107 ? -2.525 7.775 4.807 1.00 90.50 107 ALA A C 1
ATOM 847 O O . ALA A 1 107 ? -2.907 7.787 5.977 1.00 90.50 107 ALA A O 1
ATOM 848 N N . ALA A 1 108 ? -3.074 6.968 3.895 1.00 90.31 108 ALA A N 1
ATOM 849 C CA . ALA A 1 108 ? -4.182 6.068 4.199 1.00 90.31 108 ALA A CA 1
ATOM 850 C C . ALA A 1 108 ? -3.788 4.984 5.219 1.00 90.31 108 ALA A C 1
ATOM 852 O O . ALA A 1 108 ? -4.545 4.726 6.154 1.00 90.31 108 ALA A O 1
ATOM 853 N N . ALA A 1 109 ? -2.590 4.406 5.100 1.00 89.31 109 ALA A N 1
ATOM 854 C CA . ALA A 1 109 ? -2.068 3.428 6.051 1.00 89.31 109 ALA A CA 1
ATOM 855 C C . ALA A 1 109 ? -1.926 4.018 7.465 1.00 89.31 109 ALA A C 1
ATOM 857 O O . ALA A 1 109 ? -2.381 3.404 8.432 1.00 89.31 109 ALA A O 1
ATOM 858 N N . ASN A 1 110 ? -1.398 5.241 7.576 1.00 90.81 110 ASN A N 1
ATOM 859 C CA . ASN A 1 110 ? -1.287 5.962 8.847 1.00 90.81 110 ASN A CA 1
ATOM 860 C C . ASN A 1 110 ? -2.664 6.255 9.462 1.00 90.81 110 ASN A C 1
ATOM 862 O O . ASN A 1 110 ? -2.873 6.053 10.660 1.00 90.81 110 ASN A O 1
ATOM 866 N N . VAL A 1 111 ? -3.633 6.692 8.650 1.00 89.50 111 VAL A N 1
ATOM 867 C CA . VAL A 1 111 ? -5.016 6.902 9.109 1.00 89.50 111 VAL A CA 1
ATOM 868 C C . VAL A 1 111 ? -5.602 5.589 9.632 1.00 89.50 111 VAL A C 1
ATOM 870 O O . VAL A 1 111 ? -6.106 5.555 10.754 1.00 89.50 111 VAL A O 1
ATOM 873 N N . ALA A 1 112 ? -5.473 4.490 8.883 1.00 88.06 112 ALA A N 1
ATOM 874 C CA . ALA A 1 112 ? -5.948 3.176 9.314 1.00 88.06 112 ALA A CA 1
ATOM 875 C C . ALA A 1 112 ? -5.289 2.725 10.630 1.00 88.06 112 ALA A C 1
ATOM 877 O O . ALA A 1 112 ? -5.973 2.207 11.523 1.00 88.06 112 ALA A O 1
ATOM 878 N N . PHE A 1 113 ? -3.984 2.962 10.786 1.00 89.19 113 PHE A N 1
ATOM 879 C CA . PHE A 1 113 ? -3.238 2.651 12.001 1.00 89.19 113 PHE A CA 1
ATOM 880 C C . PHE A 1 113 ? -3.761 3.434 13.210 1.00 89.19 113 PHE A C 1
ATOM 882 O O . PHE A 1 113 ? -4.177 2.836 14.211 1.00 89.19 113 PHE A O 1
ATOM 889 N N . ILE A 1 114 ? -3.806 4.762 13.098 1.00 88.62 114 ILE A N 1
ATOM 890 C CA . ILE A 1 114 ? -4.240 5.671 14.165 1.00 88.62 114 ILE A CA 1
ATOM 891 C C . ILE A 1 114 ? -5.682 5.358 14.580 1.00 88.62 114 ILE A C 1
ATOM 893 O O . ILE A 1 114 ? -5.970 5.189 15.770 1.00 88.62 114 ILE A O 1
ATOM 897 N N . THR A 1 115 ? -6.586 5.210 13.611 1.00 87.00 115 THR A N 1
ATOM 898 C CA . THR A 1 115 ? -7.990 4.876 13.868 1.00 87.00 115 THR A CA 1
ATOM 899 C C . THR A 1 115 ? -8.123 3.532 14.586 1.00 87.00 115 THR A C 1
ATOM 901 O O . THR A 1 115 ? -8.849 3.433 15.577 1.00 87.00 115 THR A O 1
ATOM 904 N N . THR A 1 116 ? -7.365 2.511 14.174 1.00 86.44 116 THR A N 1
ATOM 905 C CA . THR A 1 116 ? -7.389 1.197 14.839 1.00 86.44 116 THR A CA 1
ATOM 906 C C . THR A 1 116 ? -6.881 1.273 16.281 1.00 86.44 116 THR A C 1
ATOM 908 O O . THR A 1 116 ? -7.432 0.611 17.168 1.00 86.44 116 THR A O 1
ATOM 911 N N . MET A 1 117 ? -5.861 2.092 16.550 1.00 86.62 117 MET A N 1
ATOM 912 C CA . MET A 1 117 ? -5.345 2.304 17.906 1.00 86.62 117 MET A CA 1
ATOM 913 C C . MET A 1 117 ? -6.363 2.998 18.813 1.00 86.62 117 MET A C 1
ATOM 915 O O . MET A 1 117 ? -6.579 2.547 19.943 1.00 86.62 117 MET A O 1
ATOM 919 N N . PHE A 1 118 ? -7.056 4.026 18.314 1.00 84.94 118 PHE A N 1
ATOM 920 C CA . PHE A 1 118 ? -8.147 4.667 19.054 1.00 84.94 118 PHE A CA 1
ATOM 921 C C . PHE A 1 118 ? -9.287 3.690 19.362 1.00 84.94 118 PHE A C 1
ATOM 923 O O . PHE A 1 118 ? -9.747 3.628 20.507 1.00 84.94 118 PHE A O 1
ATOM 930 N N . MET A 1 119 ? -9.674 2.857 18.391 1.00 83.25 119 MET A N 1
ATOM 931 C CA . MET A 1 119 ? -10.695 1.827 18.596 1.00 83.25 119 MET A CA 1
ATOM 932 C C . MET A 1 119 ? -10.274 0.808 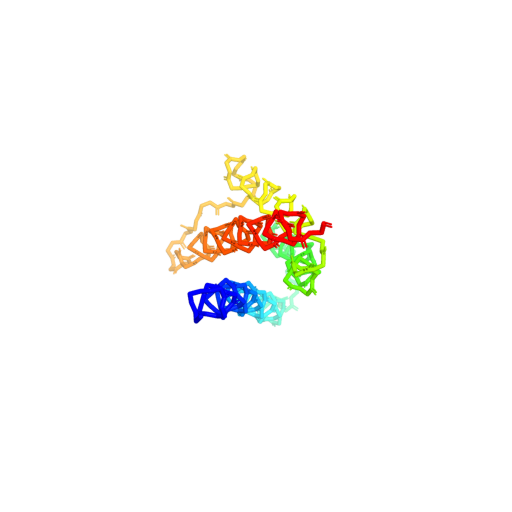19.663 1.00 83.25 119 MET A C 1
ATOM 934 O O . MET A 1 119 ? -11.084 0.466 20.529 1.00 83.25 119 MET A O 1
ATOM 938 N N . LYS A 1 120 ? -9.019 0.331 19.642 1.00 83.06 120 LYS A N 1
ATOM 939 C CA . LYS A 1 120 ? -8.493 -0.611 20.650 1.00 83.06 120 LYS A CA 1
ATOM 940 C C . LYS A 1 120 ? -8.467 0.005 22.047 1.00 83.06 120 LYS A C 1
ATOM 942 O O . LYS A 1 120 ? -8.952 -0.625 22.984 1.00 83.06 120 LYS A O 1
ATOM 947 N N . ARG A 1 121 ? -7.988 1.244 22.181 1.00 80.88 121 ARG A N 1
ATOM 948 C CA . ARG A 1 121 ? -7.978 1.970 23.460 1.00 80.88 121 ARG A CA 1
ATOM 949 C C . ARG A 1 121 ? -9.389 2.151 24.022 1.00 80.88 121 ARG A C 1
ATOM 951 O O . ARG A 1 121 ? -9.621 1.854 25.188 1.00 80.88 121 ARG A O 1
ATOM 958 N N . SER A 1 122 ? -10.345 2.532 23.173 1.00 74.81 122 SER A N 1
ATOM 959 C CA . SER A 1 122 ? -11.743 2.715 23.587 1.00 74.81 122 SER A CA 1
ATOM 960 C C . SER A 1 122 ? -12.416 1.432 24.094 1.00 74.81 122 SER A C 1
ATOM 962 O O . SER A 1 122 ? -13.382 1.515 24.848 1.00 74.81 122 SER A O 1
ATOM 964 N N . LYS A 1 123 ? -11.939 0.250 23.669 1.00 74.00 123 LYS A N 1
ATOM 965 C CA . LYS A 1 123 ? -12.407 -1.046 24.181 1.00 74.00 123 LYS A CA 1
ATOM 966 C C . LYS A 1 123 ? -11.822 -1.362 25.555 1.00 74.00 123 LYS A C 1
ATOM 968 O O . LYS A 1 123 ? -12.546 -1.901 26.378 1.00 74.00 123 LYS A O 1
ATOM 973 N N . ILE A 1 124 ? -10.550 -1.028 25.785 1.00 74.00 124 ILE A N 1
ATOM 974 C CA . ILE A 1 124 ? -9.870 -1.251 27.071 1.00 74.00 124 ILE A CA 1
ATOM 975 C C . ILE A 1 124 ? -10.480 -0.361 28.159 1.00 74.00 124 ILE A C 1
ATOM 977 O O . ILE A 1 124 ? -10.756 -0.848 29.240 1.00 74.00 124 ILE A O 1
ATOM 981 N N . GLU A 1 125 ? -10.782 0.906 27.859 1.00 68.19 125 GLU A N 1
ATOM 982 C CA . GLU A 1 125 ? -11.421 1.843 28.807 1.00 68.19 125 GLU A CA 1
ATOM 983 C C . GLU A 1 125 ? -12.856 1.440 29.221 1.00 68.19 125 GLU A C 1
ATOM 985 O O . GLU A 1 125 ? -13.454 2.090 30.076 1.00 68.19 125 GLU A O 1
ATOM 990 N N . ARG A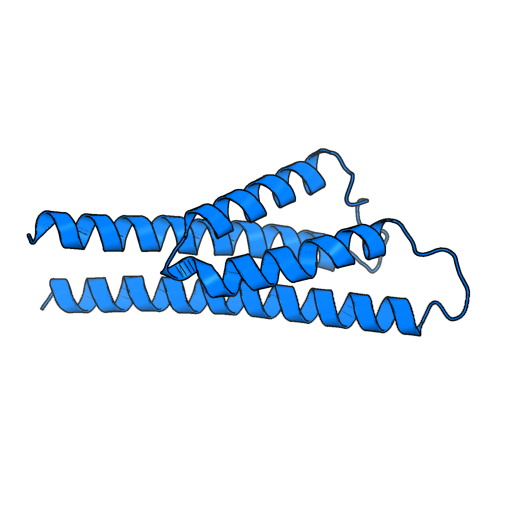 1 126 ? -13.439 0.405 28.599 1.00 59.12 126 ARG A N 1
ATOM 991 C CA . ARG A 1 126 ? -14.799 -0.094 28.878 1.00 59.12 126 ARG A CA 1
ATOM 992 C C . ARG A 1 126 ? -14.830 -1.501 29.484 1.00 59.12 126 ARG A C 1
ATOM 994 O O . ARG A 1 126 ? -15.932 -1.988 29.735 1.00 59.12 126 ARG A O 1
ATOM 1001 N N . ALA A 1 127 ? -13.679 -2.158 29.607 1.00 57.19 127 ALA A N 1
ATOM 1002 C CA . ALA A 1 127 ? -13.534 -3.481 30.211 1.00 57.19 127 ALA A CA 1
ATOM 1003 C C . ALA A 1 127 ? -13.186 -3.333 31.695 1.00 57.19 127 ALA A C 1
ATOM 1005 O O . ALA A 1 127 ? -13.691 -4.163 32.479 1.00 57.19 127 ALA A O 1
#

Organism: NCBI:txid1560006

Radius of gyration: 17.09 Å; chains: 1; bounding box: 42×22×56 Å

Sequence (127 aa):
MVSNVRRFIESSFLVMASMVMLSITFIKAFWLLMGILALDAGPLPKIYIINLVQVPAYLASALTAWRWPWVAECVAGLTFIAVITKVIPPPIYPYQGYLSEEYAFIAAANVAFITTMFMKRSKIERA